Protein AF-A0A929ZEM4-F1 (afdb_monomer_lite)

Sequence (84 aa):
FRHMKNLLGDREISWLQDVAAVAGFKSSSDPLEWLTEQERSEVAQWLARREAVEVVGRTRFRLDGRDVDFAPGLEEPEHCYPVS

Foldseek 3Di:
DQPDPDPDDPVVVVVVLVVCLVVVHDDDPDDPVRDDPVRVVVSVVSVPDNWDWDDPDDQWIATNNDIDGCVVVPDDDPDDDPDD

Secondary structure (DSSP, 8-state):
---TT----HHHHHHHHHHHHHHT-------GGGS-HHHHHHHHHHHH----EEE-SSSEEEETTEEEE-GGGGSPPS------

Radius of gyration: 14.68 Å; chains: 1; bounding box: 39×30×34 Å

pLDDT: mean 92.26, std 8.34, range [55.31, 98.44]

Structure (mmCIF, N/CA/C/O backbone):
data_AF-A0A929ZEM4-F1
#
_entry.id   AF-A0A929ZEM4-F1
#
loop_
_atom_site.group_PDB
_atom_site.id
_atom_site.type_symbol
_atom_site.label_atom_id
_atom_site.label_alt_id
_atom_site.label_comp_id
_atom_site.label_asym_id
_atom_site.label_entity_id
_atom_site.label_seq_id
_atom_site.pdbx_PDB_ins_code
_atom_site.Cartn_x
_atom_site.Cartn_y
_atom_site.Cartn_z
_atom_site.occupancy
_atom_site.B_iso_or_equiv
_atom_site.auth_seq_id
_atom_site.auth_comp_id
_atom_site.auth_asym_id
_atom_site.auth_atom_id
_atom_site.pdbx_PDB_model_num
ATOM 1 N N . PHE A 1 1 ? 7.830 1.784 -3.980 1.00 83.38 1 PHE A N 1
ATOM 2 C CA . PHE A 1 1 ? 9.280 1.850 -3.736 1.00 83.38 1 PHE A CA 1
ATOM 3 C C . PHE A 1 1 ? 9.976 0.877 -4.675 1.00 83.38 1 PHE A C 1
ATOM 5 O O . PHE A 1 1 ? 9.297 0.033 -5.248 1.00 83.38 1 PHE A O 1
ATOM 12 N N . ARG A 1 2 ? 11.270 1.115 -4.904 1.00 91.75 2 ARG A N 1
ATOM 13 C CA . ARG A 1 2 ? 12.063 0.777 -6.096 1.00 91.75 2 ARG A CA 1
ATOM 14 C C . ARG A 1 2 ? 11.339 1.003 -7.429 1.00 91.75 2 ARG A C 1
ATOM 16 O O . ARG A 1 2 ? 10.440 0.265 -7.829 1.00 91.75 2 ARG A O 1
ATOM 23 N N . HIS A 1 3 ? 11.845 1.968 -8.178 1.00 91.94 3 HIS A N 1
ATOM 24 C CA . HIS A 1 3 ? 11.541 2.117 -9.604 1.00 91.94 3 HIS A CA 1
ATOM 25 C C . HIS A 1 3 ? 12.552 1.366 -10.478 1.00 91.94 3 HIS A C 1
ATOM 27 O O . HIS A 1 3 ? 12.284 1.003 -11.622 1.00 91.94 3 HIS A O 1
ATOM 33 N N . MET A 1 4 ? 13.732 1.067 -9.934 1.00 90.56 4 MET A N 1
ATOM 34 C CA . MET A 1 4 ? 14.759 0.323 -10.650 1.00 90.56 4 MET A CA 1
ATOM 35 C C . MET A 1 4 ? 14.344 -1.140 -10.857 1.00 90.56 4 MET A C 1
ATOM 37 O O . MET A 1 4 ? 14.110 -1.869 -9.891 1.00 90.56 4 MET A O 1
ATOM 41 N N . LYS A 1 5 ? 14.341 -1.598 -12.121 1.00 87.25 5 LYS A N 1
ATOM 42 C CA . LYS A 1 5 ? 13.969 -2.975 -12.517 1.00 87.25 5 LYS A CA 1
ATOM 43 C C . LYS A 1 5 ? 12.578 -3.375 -11.994 1.00 87.25 5 LYS A C 1
ATOM 45 O O . LYS A 1 5 ? 12.381 -4.511 -11.553 1.00 87.25 5 LYS A O 1
ATOM 50 N N . ASN A 1 6 ? 11.655 -2.422 -11.997 1.00 90.31 6 ASN A N 1
ATOM 51 C CA . ASN A 1 6 ? 10.260 -2.590 -11.632 1.00 90.31 6 ASN A CA 1
ATOM 52 C C . ASN A 1 6 ? 9.404 -1.957 -12.738 1.00 90.31 6 ASN A C 1
ATOM 54 O O . ASN A 1 6 ? 9.777 -0.913 -13.267 1.00 90.31 6 ASN A O 1
ATOM 58 N N . LEU A 1 7 ? 8.312 -2.616 -13.119 1.00 92.69 7 LEU A N 1
ATOM 59 C CA . LEU A 1 7 ? 7.393 -2.122 -14.151 1.00 92.69 7 LEU A CA 1
ATOM 60 C C . LEU A 1 7 ? 6.170 -1.419 -13.556 1.00 92.69 7 LEU A C 1
ATOM 62 O O . LEU A 1 7 ? 5.407 -0.821 -14.305 1.00 92.69 7 LEU A O 1
ATOM 66 N N . LEU A 1 8 ? 5.991 -1.499 -12.235 1.00 91.38 8 LEU A N 1
ATOM 67 C CA . LEU A 1 8 ? 4.882 -0.850 -11.555 1.00 91.38 8 LEU A CA 1
ATOM 68 C C . LEU A 1 8 ? 5.078 0.666 -11.539 1.00 91.38 8 LEU A C 1
ATOM 70 O O . LEU A 1 8 ? 6.147 1.158 -11.171 1.00 91.38 8 LEU A O 1
ATOM 74 N N . GLY A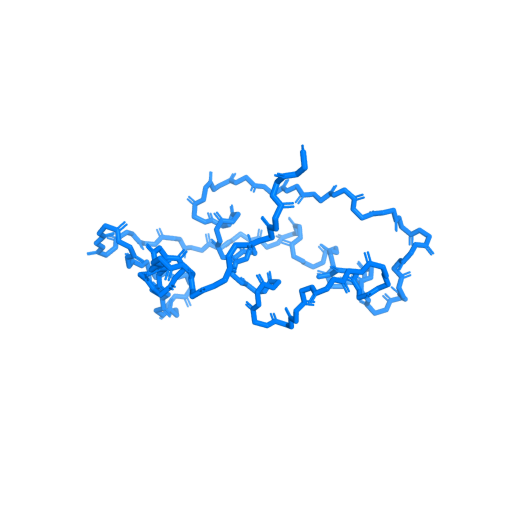 1 9 ? 4.027 1.394 -11.895 1.00 90.88 9 GLY A N 1
ATOM 75 C CA . GLY A 1 9 ? 3.928 2.829 -11.680 1.00 90.88 9 GLY A CA 1
ATOM 76 C C . GLY A 1 9 ? 3.518 3.176 -10.246 1.00 90.88 9 GLY A C 1
ATOM 77 O O . GLY A 1 9 ? 3.140 2.318 -9.442 1.00 90.88 9 GLY A O 1
ATOM 78 N N . ASP A 1 10 ? 3.523 4.474 -9.941 1.00 91.38 10 ASP A N 1
ATOM 79 C CA . ASP A 1 10 ? 3.241 5.000 -8.597 1.00 91.38 10 ASP A CA 1
ATOM 80 C C . ASP A 1 10 ? 1.883 4.554 -8.047 1.00 91.38 10 ASP A C 1
ATOM 82 O O . ASP A 1 10 ? 1.751 4.233 -6.865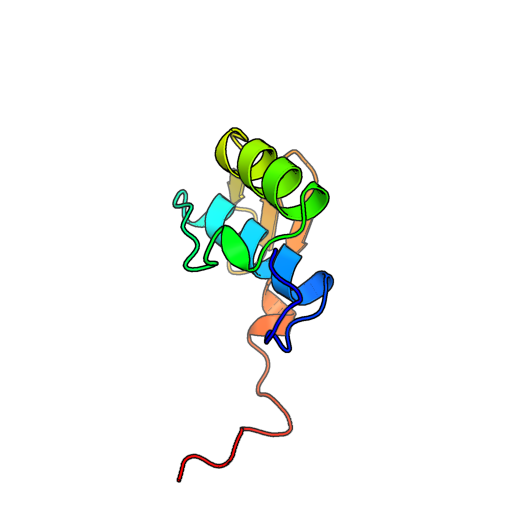 1.00 91.38 10 ASP A O 1
ATOM 86 N N . ARG A 1 11 ? 0.864 4.490 -8.913 1.00 90.56 11 ARG A N 1
ATOM 87 C CA . ARG A 1 11 ? -0.483 4.053 -8.527 1.00 90.56 11 ARG A CA 1
ATOM 88 C C . ARG A 1 11 ? -0.495 2.598 -8.062 1.00 90.56 11 ARG A C 1
ATOM 90 O O . ARG A 1 11 ? -1.100 2.296 -7.039 1.00 90.56 11 ARG A O 1
ATOM 97 N N . GLU A 1 12 ? 0.153 1.704 -8.798 1.00 91.75 12 GLU A N 1
ATOM 98 C CA . GLU A 1 12 ? 0.169 0.271 -8.482 1.00 91.75 12 GLU A CA 1
ATOM 99 C C . GLU A 1 12 ? 1.007 0.007 -7.230 1.00 91.75 12 GLU A C 1
ATOM 101 O O . GLU A 1 12 ? 0.606 -0.763 -6.358 1.00 91.75 12 GLU A O 1
ATOM 106 N N . ILE A 1 13 ? 2.123 0.725 -7.081 1.00 94.19 13 ILE A N 1
ATOM 107 C CA . ILE A 1 13 ? 2.909 0.742 -5.844 1.00 94.19 13 ILE A CA 1
ATOM 108 C C . ILE A 1 13 ? 2.046 1.201 -4.660 1.00 94.19 13 ILE A C 1
ATOM 110 O O . ILE A 1 13 ? 2.067 0.560 -3.607 1.00 94.19 13 ILE A O 1
ATOM 114 N N . SER A 1 14 ? 1.275 2.280 -4.822 1.00 93.88 14 SER A N 1
ATOM 115 C CA . SER A 1 14 ? 0.375 2.779 -3.776 1.00 93.88 14 SER A CA 1
ATOM 116 C C . SER A 1 14 ? -0.692 1.747 -3.411 1.00 93.88 14 SER A C 1
ATOM 118 O O . SER A 1 14 ? -1.005 1.589 -2.235 1.00 93.88 14 SER A O 1
ATOM 120 N N . TRP A 1 15 ? -1.233 1.010 -4.384 1.00 94.50 15 TRP A N 1
ATOM 121 C CA . TRP A 1 15 ? -2.193 -0.059 -4.110 1.00 94.50 15 TRP A CA 1
ATOM 122 C C . TRP A 1 15 ? -1.590 -1.191 -3.284 1.00 94.50 15 TRP A C 1
ATOM 124 O O . TRP A 1 15 ? -2.236 -1.661 -2.352 1.00 94.50 15 TRP A O 1
ATOM 134 N N . LEU A 1 16 ? -0.350 -1.601 -3.560 1.00 95.50 16 LEU A N 1
ATOM 135 C CA . LEU A 1 16 ? 0.326 -2.620 -2.749 1.00 95.50 16 LEU A CA 1
ATOM 136 C C . LEU A 1 16 ? 0.540 -2.1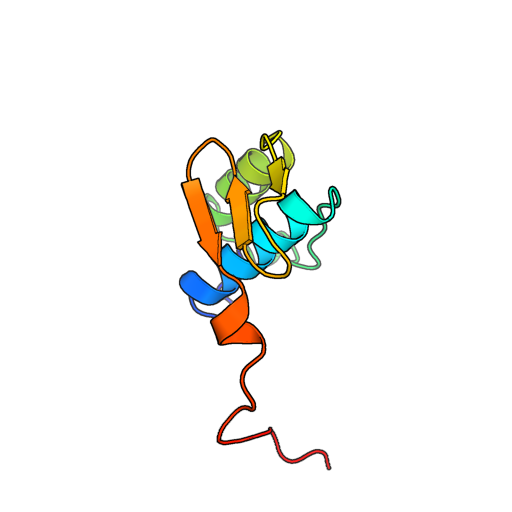56 -1.302 1.00 95.50 16 LEU A C 1
ATOM 138 O O . LEU A 1 16 ? 0.395 -2.949 -0.372 1.00 95.50 16 LEU A O 1
ATOM 142 N N . GLN A 1 17 ? 0.841 -0.872 -1.096 1.00 96.50 17 GLN A N 1
ATOM 143 C CA . GLN A 1 17 ? 0.947 -0.288 0.244 1.00 96.50 17 GLN A CA 1
ATOM 144 C C . GLN A 1 17 ? -0.405 -0.267 0.970 1.00 96.50 17 GLN A C 1
ATOM 146 O O . GLN A 1 17 ? -0.459 -0.607 2.152 1.00 96.50 17 GLN A O 1
ATOM 151 N N . ASP A 1 18 ? -1.487 0.075 0.265 1.00 97.19 18 ASP A N 1
ATOM 152 C CA . ASP A 1 18 ? -2.847 0.066 0.812 1.00 97.19 18 ASP A CA 1
ATOM 153 C C . ASP A 1 18 ? -3.293 -1.364 1.174 1.00 97.19 18 ASP A C 1
ATOM 155 O O . ASP A 1 18 ? -3.853 -1.591 2.247 1.00 97.19 18 ASP A O 1
ATOM 159 N N . VAL A 1 19 ? -2.981 -2.357 0.332 1.00 96.62 19 VAL A N 1
ATOM 160 C CA . VAL A 1 19 ? -3.230 -3.780 0.628 1.00 96.62 19 VAL A CA 1
ATOM 161 C C . VAL A 1 19 ? -2.446 -4.229 1.860 1.00 96.62 19 VAL A C 1
ATOM 163 O O . VAL A 1 19 ? -3.007 -4.904 2.721 1.00 96.62 19 VAL A O 1
ATOM 166 N N . ALA A 1 20 ? -1.176 -3.838 1.986 1.00 97.44 20 ALA A N 1
ATOM 167 C CA . ALA A 1 20 ? -0.360 -4.157 3.157 1.00 97.44 20 ALA A CA 1
ATOM 168 C C . ALA A 1 20 ? -0.938 -3.558 4.453 1.00 97.44 20 ALA A C 1
ATOM 170 O O . ALA A 1 20 ? -0.925 -4.220 5.494 1.00 97.44 20 ALA A O 1
ATOM 171 N N . ALA A 1 21 ? -1.487 -2.339 4.388 1.00 97.31 21 ALA A N 1
ATOM 172 C CA . ALA A 1 21 ? -2.189 -1.720 5.510 1.00 97.31 21 ALA A CA 1
ATOM 173 C C . ALA A 1 21 ? -3.445 -2.519 5.894 1.00 97.31 21 ALA A C 1
ATOM 175 O O . ALA A 1 21 ? -3.592 -2.902 7.053 1.00 97.31 21 ALA A O 1
ATOM 176 N N . VAL A 1 22 ? -4.304 -2.852 4.923 1.00 97.31 22 VAL A N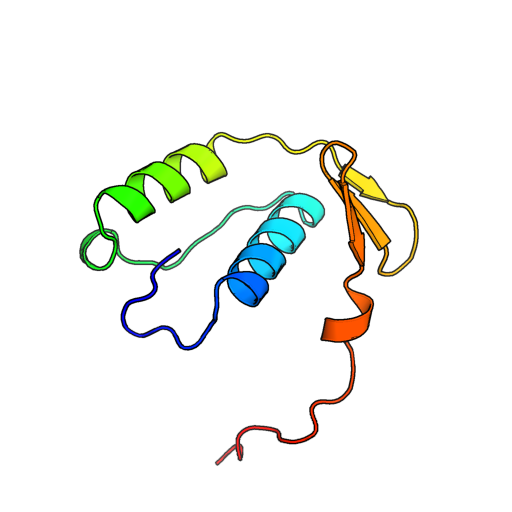 1
ATOM 177 C CA . VAL A 1 22 ? -5.525 -3.649 5.155 1.00 97.31 22 VAL A CA 1
ATOM 178 C C . VAL A 1 22 ? -5.214 -5.043 5.700 1.00 97.31 22 VAL A C 1
ATOM 180 O O . VAL A 1 22 ? -5.899 -5.521 6.602 1.00 97.31 22 VAL A O 1
ATOM 183 N N . ALA A 1 23 ? -4.172 -5.692 5.183 1.00 96.00 23 ALA A N 1
ATOM 184 C CA . ALA A 1 23 ? -3.728 -7.003 5.645 1.00 96.00 23 ALA A CA 1
ATOM 185 C C . ALA A 1 23 ? -3.049 -6.958 7.027 1.00 96.00 23 ALA A C 1
ATOM 187 O O . ALA A 1 23 ? -2.815 -8.009 7.625 1.00 96.00 23 ALA A O 1
ATOM 188 N N . GLY A 1 24 ? -2.699 -5.768 7.529 1.00 95.94 24 GLY A N 1
ATOM 189 C CA . GLY A 1 24 ? -1.948 -5.596 8.772 1.00 95.94 24 GLY A CA 1
ATOM 190 C C . GLY A 1 24 ? -0.522 -6.149 8.699 1.00 95.94 24 GLY A C 1
ATOM 191 O O . GLY A 1 24 ? 0.066 -6.473 9.731 1.00 95.94 24 GLY A O 1
ATOM 192 N N . PHE A 1 25 ? 0.035 -6.288 7.493 1.00 96.31 25 PHE A N 1
ATOM 193 C CA . PHE A 1 25 ? 1.328 -6.925 7.270 1.00 96.31 25 PHE A CA 1
ATOM 194 C C . PHE A 1 25 ? 2.150 -6.163 6.232 1.00 96.31 25 PHE A C 1
ATOM 196 O O . PHE A 1 25 ? 1.761 -6.043 5.072 1.00 96.31 25 PHE A O 1
ATOM 203 N N . LYS A 1 26 ? 3.324 -5.681 6.651 1.00 96.69 26 LYS A N 1
ATOM 204 C CA . LYS A 1 26 ? 4.253 -4.907 5.819 1.00 96.69 26 LYS A CA 1
ATOM 205 C C . LYS A 1 26 ? 5.484 -5.739 5.488 1.00 96.69 26 LYS A C 1
ATOM 207 O O . LYS A 1 26 ? 6.159 -6.246 6.380 1.00 96.69 26 LYS A O 1
ATOM 212 N N . SER A 1 27 ? 5.792 -5.852 4.201 1.00 95.06 27 SER A N 1
ATOM 213 C CA . SER A 1 27 ? 6.992 -6.522 3.705 1.00 95.06 27 SER A CA 1
ATOM 214 C C . SER A 1 27 ? 7.439 -5.904 2.383 1.00 95.06 27 SER A C 1
ATOM 216 O O . SER A 1 27 ? 6.618 -5.379 1.633 1.00 95.06 27 SER A O 1
ATOM 218 N N . SER A 1 28 ? 8.740 -5.961 2.108 1.00 93.62 28 SER A N 1
ATOM 219 C CA . SER A 1 28 ? 9.321 -5.622 0.811 1.00 93.62 28 SER A CA 1
ATOM 220 C C . SER A 1 28 ? 10.518 -6.531 0.539 1.00 93.62 28 SER A C 1
ATOM 222 O O . SER A 1 28 ? 11.229 -6.936 1.460 1.00 93.62 28 SER A O 1
ATOM 224 N N . SER A 1 29 ? 10.728 -6.853 -0.736 1.00 9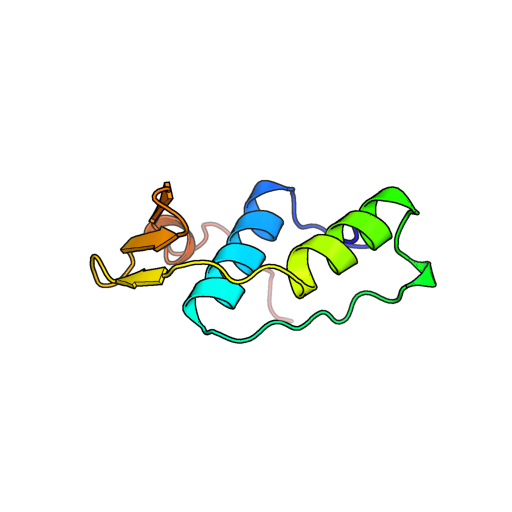3.75 29 SER A N 1
ATOM 225 C CA . SER A 1 29 ? 11.916 -7.556 -1.228 1.00 93.75 29 SER A CA 1
ATOM 226 C C . SER A 1 29 ? 12.898 -6.621 -1.935 1.00 93.75 29 SER A C 1
ATOM 228 O O . SER A 1 29 ? 13.850 -7.102 -2.544 1.00 93.75 29 SER A O 1
ATOM 230 N N . ASP A 1 30 ? 12.672 -5.306 -1.886 1.00 93.31 30 ASP A N 1
ATOM 231 C CA . ASP A 1 30 ? 13.551 -4.327 -2.518 1.00 93.31 30 ASP A CA 1
ATOM 232 C C . ASP A 1 30 ? 14.931 -4.332 -1.839 1.00 93.31 30 ASP A C 1
ATOM 234 O O . ASP A 1 30 ? 15.035 -4.017 -0.648 1.00 93.31 30 ASP A O 1
ATOM 238 N N . PRO A 1 31 ? 16.019 -4.651 -2.564 1.00 94.19 31 PRO A N 1
ATOM 239 C CA . PRO A 1 31 ? 17.362 -4.514 -2.021 1.00 94.19 31 PRO A CA 1
ATOM 240 C C . PRO A 1 31 ? 17.670 -3.039 -1.753 1.00 94.19 31 PRO A C 1
ATOM 242 O O . PRO A 1 31 ? 17.457 -2.195 -2.623 1.00 94.19 31 PRO A O 1
ATOM 245 N N . LEU A 1 32 ? 18.232 -2.716 -0.581 1.00 93.56 32 LEU A N 1
ATOM 246 C CA . LEU A 1 32 ? 18.550 -1.326 -0.209 1.00 93.56 32 LEU A CA 1
ATOM 247 C C . LEU A 1 32 ? 19.474 -0.635 -1.223 1.00 93.56 32 LEU A C 1
ATOM 249 O O . LEU A 1 32 ? 19.348 0.559 -1.475 1.00 93.56 32 LEU A O 1
ATOM 253 N N . GLU A 1 33 ? 20.381 -1.392 -1.835 1.00 94.50 33 GLU A N 1
ATOM 254 C CA . GLU A 1 33 ? 21.283 -0.940 -2.900 1.00 94.50 33 GLU A CA 1
ATOM 255 C C . GLU A 1 33 ? 20.563 -0.482 -4.179 1.00 94.50 33 GLU A C 1
ATOM 257 O O . GLU A 1 33 ? 21.129 0.296 -4.943 1.00 94.50 33 GLU A O 1
ATOM 262 N N . TRP A 1 34 ? 19.325 -0.926 -4.415 1.00 94.62 34 TRP A N 1
ATOM 263 C CA . TRP A 1 34 ? 18.520 -0.531 -5.578 1.00 94.62 34 TRP A CA 1
ATOM 264 C C . TRP A 1 34 ? 17.588 0.645 -5.280 1.00 94.62 34 TRP A C 1
ATOM 266 O O . TRP A 1 34 ? 16.906 1.120 -6.186 1.00 94.62 34 TRP A O 1
ATOM 276 N N . LEU A 1 35 ? 17.561 1.111 -4.030 1.00 95.75 35 LEU A N 1
ATOM 277 C CA . LEU A 1 35 ? 16.789 2.268 -3.607 1.00 95.75 35 LEU A CA 1
ATOM 278 C C . LEU A 1 35 ? 17.662 3.521 -3.626 1.00 95.75 35 LEU A C 1
ATOM 280 O O . LEU A 1 35 ? 18.767 3.546 -3.066 1.00 95.75 35 LEU A O 1
ATOM 284 N N . THR A 1 36 ? 17.127 4.583 -4.217 1.00 96.38 36 THR A N 1
ATOM 285 C CA . THR A 1 36 ? 17.626 5.949 -4.032 1.00 96.38 36 THR A CA 1
ATOM 286 C C . THR A 1 36 ? 17.501 6.374 -2.566 1.00 96.38 36 THR A C 1
ATOM 288 O O . THR A 1 36 ? 16.744 5.782 -1.797 1.00 96.38 36 THR A O 1
ATOM 291 N N . GLU A 1 37 ? 18.221 7.421 -2.159 1.00 96.44 37 GLU A N 1
ATOM 292 C CA . GLU A 1 37 ? 18.123 7.943 -0.786 1.00 96.44 37 GLU A CA 1
ATOM 293 C C . GLU A 1 37 ? 16.687 8.358 -0.429 1.00 96.44 37 GLU A C 1
ATOM 295 O O . GLU A 1 37 ? 16.195 8.070 0.662 1.00 96.44 37 GLU A O 1
ATOM 300 N N . GLN A 1 38 ? 15.983 8.956 -1.394 1.00 95.69 38 GLN A N 1
ATOM 301 C CA . GLN A 1 38 ? 14.578 9.312 -1.249 1.00 95.69 38 GLN A CA 1
ATOM 302 C C . GLN A 1 38 ? 13.714 8.068 -1.002 1.00 95.69 38 GLN A C 1
ATOM 304 O O . GLN A 1 38 ? 13.016 8.004 0.006 1.00 95.69 38 GLN A O 1
ATOM 309 N N . GLU A 1 39 ? 13.816 7.040 -1.848 1.00 96.12 39 GLU A N 1
ATOM 310 C CA . GLU A 1 39 ? 13.025 5.813 -1.683 1.00 96.12 39 GLU A CA 1
ATOM 311 C C . GLU A 1 39 ? 13.327 5.096 -0.358 1.00 96.12 39 GLU A C 1
ATOM 313 O O . GLU A 1 39 ? 12.418 4.543 0.258 1.00 96.12 39 GLU A O 1
ATOM 318 N N . ARG A 1 40 ? 14.578 5.121 0.127 1.00 96.88 40 ARG A N 1
ATOM 319 C CA . ARG A 1 40 ? 14.930 4.566 1.449 1.00 96.88 40 ARG A CA 1
ATOM 320 C C . ARG A 1 40 ? 14.217 5.299 2.578 1.00 96.88 40 ARG A C 1
ATOM 322 O O . ARG A 1 40 ? 13.679 4.654 3.478 1.00 96.88 40 ARG A O 1
ATOM 329 N N . SER A 1 41 ? 14.203 6.630 2.525 1.00 96.75 41 SER A N 1
ATOM 330 C CA . SER A 1 41 ? 13.496 7.461 3.504 1.00 96.75 41 SER A CA 1
ATOM 331 C C . SER A 1 41 ? 12.000 7.159 3.494 1.00 96.75 41 SER A C 1
ATOM 333 O O . SER A 1 41 ? 11.383 6.986 4.545 1.00 96.75 41 SER A O 1
ATOM 335 N N . GLU A 1 42 ? 11.415 7.019 2.309 1.00 95.56 42 GLU A N 1
ATOM 336 C CA . GLU A 1 42 ? 9.996 6.724 2.170 1.00 95.56 42 GLU A CA 1
ATOM 337 C C . GLU A 1 42 ? 9.634 5.309 2.653 1.00 95.56 42 GLU A C 1
ATOM 339 O O . GLU A 1 42 ? 8.625 5.150 3.341 1.00 95.56 42 GLU A O 1
ATOM 344 N N . VAL A 1 43 ? 10.471 4.294 2.387 1.00 95.69 43 VAL A N 1
ATOM 345 C CA . VAL A 1 43 ? 10.313 2.942 2.958 1.00 95.69 43 VAL A CA 1
ATOM 346 C C . VAL A 1 43 ? 10.356 2.997 4.483 1.00 95.69 43 VAL A C 1
ATOM 348 O O . VAL A 1 43 ? 9.495 2.411 5.141 1.00 95.69 43 VAL A O 1
ATOM 351 N N . ALA A 1 44 ? 11.326 3.712 5.060 1.00 95.56 44 ALA A N 1
ATOM 352 C CA . ALA A 1 44 ? 11.457 3.843 6.509 1.00 95.56 44 ALA A CA 1
ATOM 353 C C . ALA A 1 44 ? 10.224 4.519 7.132 1.00 95.56 44 ALA A C 1
ATOM 355 O O . ALA A 1 44 ? 9.684 4.036 8.130 1.00 95.56 44 ALA A O 1
ATOM 356 N N . GLN A 1 45 ? 9.734 5.597 6.513 1.00 95.94 45 GLN A N 1
ATOM 357 C CA . GLN A 1 45 ? 8.506 6.269 6.933 1.00 95.94 45 GLN A CA 1
ATOM 358 C C . GLN A 1 45 ? 7.296 5.338 6.826 1.00 95.94 45 GLN A C 1
ATOM 360 O O . GLN A 1 45 ? 6.507 5.257 7.763 1.00 95.94 45 GLN A O 1
ATOM 365 N N . TRP A 1 46 ? 7.153 4.612 5.717 1.00 95.81 46 TRP A N 1
ATOM 366 C CA . TRP A 1 46 ? 6.047 3.681 5.507 1.00 95.81 46 TRP A CA 1
ATOM 367 C C . TRP A 1 46 ? 6.045 2.535 6.525 1.00 95.81 46 TRP A C 1
ATOM 369 O O . TRP A 1 46 ? 4.993 2.229 7.085 1.00 95.81 46 TRP A O 1
ATOM 379 N N . LEU A 1 47 ? 7.202 1.946 6.842 1.00 96.12 47 LEU A N 1
ATOM 380 C CA . LEU A 1 47 ? 7.318 0.904 7.871 1.00 96.12 47 LEU A CA 1
ATOM 381 C C . LEU A 1 47 ? 6.927 1.406 9.268 1.00 96.12 47 LEU A C 1
ATOM 383 O O . LEU A 1 47 ? 6.357 0.650 10.052 1.00 96.12 47 LEU A O 1
ATOM 387 N N . ALA A 1 48 ? 7.206 2.674 9.575 1.00 96.31 48 ALA A N 1
ATOM 388 C CA . ALA A 1 48 ? 6.869 3.281 10.861 1.00 96.31 48 ALA A CA 1
ATOM 389 C C . ALA A 1 48 ? 5.385 3.671 10.993 1.00 96.31 48 ALA A C 1
ATOM 391 O O . ALA A 1 48 ? 4.901 3.859 12.114 1.00 96.31 48 ALA A O 1
ATOM 392 N N . ARG A 1 49 ? 4.656 3.809 9.877 1.00 95.06 49 ARG A N 1
ATOM 393 C CA . ARG A 1 49 ? 3.233 4.178 9.890 1.00 95.06 49 ARG A CA 1
ATOM 394 C C . ARG A 1 49 ? 2.372 3.092 10.528 1.00 95.06 49 ARG A C 1
ATOM 396 O O . ARG A 1 49 ? 2.641 1.896 10.397 1.00 95.06 49 ARG A O 1
ATOM 403 N N . ARG A 1 50 ? 1.305 3.543 11.183 1.00 94.75 50 ARG A N 1
ATOM 404 C CA . ARG A 1 50 ? 0.211 2.719 11.697 1.00 94.75 50 ARG A CA 1
ATOM 405 C C . ARG A 1 50 ? -1.089 3.301 11.175 1.00 94.75 50 ARG A C 1
ATOM 407 O O . ARG A 1 50 ? -1.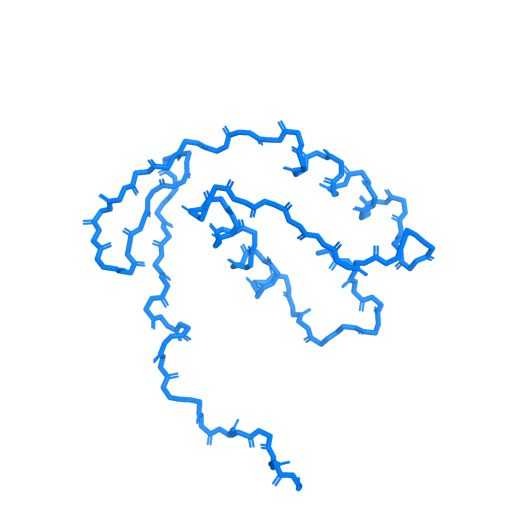641 4.211 11.782 1.00 94.75 50 ARG A O 1
ATOM 414 N N . GLU A 1 51 ? -1.501 2.808 10.024 1.00 96.69 51 GLU A N 1
ATOM 415 C CA . GLU A 1 51 ? -2.713 3.232 9.343 1.00 96.69 51 GLU A CA 1
ATOM 416 C C . GLU A 1 51 ? -3.943 2.752 10.131 1.00 96.69 51 GLU A C 1
ATOM 418 O O . GLU A 1 51 ? -4.024 1.590 10.541 1.00 96.69 51 GLU A O 1
ATOM 423 N N . ALA A 1 52 ? -4.913 3.637 10.349 1.00 97.75 52 ALA A N 1
ATOM 424 C CA . ALA A 1 52 ? -6.230 3.267 10.845 1.00 97.75 52 ALA A CA 1
ATOM 425 C C . ALA A 1 52 ? -7.049 2.674 9.692 1.00 97.75 52 ALA A C 1
ATOM 427 O O . ALA A 1 52 ? -7.268 3.342 8.681 1.00 97.75 52 ALA A O 1
ATOM 428 N N . VAL A 1 53 ? -7.502 1.428 9.848 1.00 98.06 53 VAL A N 1
ATOM 429 C CA . VAL A 1 53 ? -8.231 0.688 8.809 1.00 98.06 53 VAL A CA 1
ATOM 430 C C . VAL A 1 53 ? -9.686 0.486 9.217 1.00 98.06 53 VAL A C 1
ATOM 432 O O . VAL A 1 53 ? -9.972 -0.139 10.237 1.00 98.06 53 VAL A O 1
ATOM 435 N N . GLU A 1 54 ? -10.608 0.941 8.373 1.00 98.44 54 GLU A N 1
ATOM 436 C CA . GLU A 1 54 ? -12.035 0.630 8.467 1.00 98.44 54 GLU A CA 1
ATOM 437 C C . GLU A 1 54 ? -12.467 -0.218 7.265 1.00 98.44 54 GLU A C 1
ATOM 439 O O . GLU A 1 54 ? -12.189 0.120 6.112 1.00 98.44 54 GLU A O 1
ATOM 444 N N . VAL A 1 55 ? -13.188 -1.311 7.521 1.00 97.62 55 VAL A N 1
ATOM 445 C CA . VAL A 1 55 ? -13.791 -2.139 6.466 1.00 97.62 55 VAL A CA 1
ATOM 446 C C . VAL A 1 55 ? -15.170 -1.578 6.132 1.00 97.62 55 VAL A C 1
ATOM 448 O O . VAL A 1 55 ? -16.070 -1.603 6.968 1.00 97.62 55 VAL A O 1
ATOM 451 N N . VAL A 1 56 ? -15.343 -1.082 4.907 1.00 98.19 56 VAL A N 1
ATOM 452 C CA . VAL A 1 56 ? -16.598 -0.456 4.446 1.00 98.19 56 VAL A CA 1
ATOM 453 C C . VAL A 1 56 ? -17.421 -1.428 3.595 1.00 98.19 56 VAL A C 1
ATOM 455 O O . VAL A 1 56 ? -18.648 -1.381 3.586 1.00 98.19 56 VAL A O 1
ATOM 458 N N . GLY A 1 57 ? -16.759 -2.340 2.884 1.00 97.12 57 GLY A N 1
ATOM 459 C CA . GLY A 1 57 ? -17.394 -3.373 2.076 1.00 97.12 57 GLY A CA 1
ATOM 460 C C . GLY A 1 57 ? -16.378 -4.387 1.563 1.00 97.12 57 GLY A C 1
ATOM 461 O O . GLY A 1 57 ? -15.216 -4.364 1.950 1.00 97.12 57 GLY A O 1
ATOM 462 N N . ARG A 1 58 ? -16.806 -5.271 0.654 1.00 95.25 58 ARG A N 1
ATOM 463 C CA . ARG A 1 58 ? -15.963 -6.370 0.146 1.00 95.25 58 ARG A CA 1
ATOM 464 C C . ARG A 1 58 ? -14.633 -5.894 -0.455 1.00 95.25 58 ARG A C 1
ATOM 466 O O . ARG A 1 58 ? -13.613 -6.526 -0.217 1.00 95.25 58 ARG A O 1
ATOM 473 N N . THR A 1 59 ? -14.656 -4.825 -1.246 1.00 96.44 59 THR A N 1
ATOM 474 C CA . THR A 1 59 ? -13.463 -4.250 -1.900 1.00 96.44 59 THR A CA 1
ATOM 475 C C . THR A 1 59 ? -13.164 -2.830 -1.431 1.00 96.44 59 THR A C 1
ATOM 477 O O . THR A 1 59 ? -12.230 -2.216 -1.934 1.00 96.44 59 THR A O 1
ATOM 480 N N . ARG A 1 60 ? -13.957 -2.298 -0.491 1.00 97.75 60 ARG A N 1
ATOM 481 C CA . ARG A 1 60 ? -13.933 -0.889 -0.088 1.00 97.75 60 ARG A CA 1
ATOM 482 C C . ARG A 1 60 ? -13.482 -0.745 1.353 1.00 97.75 60 ARG A C 1
ATOM 484 O O . ARG A 1 60 ? -14.065 -1.354 2.252 1.00 97.75 60 ARG A O 1
ATOM 491 N N . PHE A 1 61 ? -12.492 0.107 1.557 1.00 98.44 61 PHE A N 1
ATOM 492 C CA . PHE A 1 61 ? -11.853 0.359 2.840 1.00 98.44 61 PHE A CA 1
ATOM 493 C C . PHE A 1 61 ? -11.688 1.857 3.056 1.00 98.44 61 PHE A C 1
ATOM 495 O O . PHE A 1 61 ? -11.686 2.635 2.100 1.00 98.44 61 PHE A O 1
ATOM 502 N N . ARG A 1 62 ? -11.510 2.250 4.315 1.00 98.44 62 ARG A N 1
ATOM 503 C CA . ARG A 1 62 ? -11.046 3.586 4.672 1.00 98.44 62 ARG A CA 1
ATOM 504 C C . ARG A 1 62 ? -9.724 3.485 5.409 1.00 98.44 62 ARG A C 1
ATOM 506 O O . ARG A 1 62 ? -9.654 2.818 6.436 1.00 98.44 62 ARG A O 1
ATOM 513 N N . LEU A 1 63 ? -8.694 4.121 4.862 1.00 97.75 63 LEU A N 1
ATOM 514 C CA . LEU A 1 63 ? -7.343 4.159 5.418 1.00 97.75 63 LEU A CA 1
ATOM 515 C C . LEU A 1 63 ? -7.049 5.586 5.870 1.00 97.75 63 LEU A C 1
ATOM 517 O O . LEU A 1 63 ? -6.973 6.481 5.031 1.00 97.75 63 LEU A O 1
ATOM 521 N N . ASP A 1 64 ? -6.940 5.821 7.176 1.00 97.25 64 ASP A N 1
ATOM 522 C CA . ASP A 1 64 ? -6.744 7.164 7.749 1.00 97.25 64 ASP A CA 1
ATOM 523 C C . ASP A 1 64 ? -7.763 8.200 7.224 1.00 97.25 64 ASP A C 1
ATOM 525 O O . ASP A 1 64 ? -7.434 9.343 6.909 1.00 97.25 64 ASP A O 1
ATOM 529 N N . GLY A 1 65 ? -9.023 7.785 7.064 1.00 97.06 65 GLY A N 1
ATOM 530 C CA . GLY A 1 65 ? -10.088 8.634 6.520 1.00 97.06 65 GLY A CA 1
ATOM 531 C C . GLY A 1 65 ? -10.151 8.710 4.985 1.00 97.06 65 GLY A C 1
ATOM 532 O O . GLY A 1 65 ? -11.147 9.199 4.457 1.00 97.06 65 GLY A O 1
ATOM 533 N N . ARG A 1 66 ? -9.153 8.196 4.253 1.00 97.12 66 ARG A N 1
ATOM 534 C CA . ARG A 1 66 ? -9.155 8.130 2.781 1.00 97.12 66 ARG A CA 1
ATOM 535 C C . ARG A 1 66 ? -9.882 6.883 2.286 1.00 97.12 66 ARG A C 1
ATOM 537 O O . ARG A 1 66 ? -9.529 5.772 2.673 1.00 97.12 66 ARG A O 1
ATOM 544 N N . ASP A 1 67 ? -10.849 7.062 1.389 1.00 97.56 67 ASP A N 1
ATOM 545 C CA . ASP A 1 67 ? -11.531 5.947 0.729 1.00 97.56 67 ASP A CA 1
ATOM 546 C C . ASP A 1 67 ? -10.606 5.237 -0.275 1.00 97.56 67 ASP A C 1
ATOM 548 O O . ASP A 1 67 ? -9.940 5.873 -1.097 1.00 97.56 67 ASP A O 1
ATOM 552 N N . VAL A 1 68 ? -10.595 3.905 -0.215 1.00 97.12 68 VAL A N 1
ATOM 553 C CA . VAL A 1 68 ? -9.847 3.013 -1.109 1.00 97.12 68 VAL A CA 1
ATOM 554 C C . VAL A 1 68 ? -10.793 1.943 -1.644 1.00 97.12 68 VAL A C 1
ATOM 556 O O . VAL A 1 68 ? -11.454 1.255 -0.865 1.00 97.12 68 VAL A O 1
ATOM 559 N N . ASP A 1 69 ? -10.858 1.792 -2.970 1.00 96.19 69 ASP A N 1
ATOM 560 C CA . ASP A 1 69 ? -11.622 0.731 -3.639 1.00 96.19 69 ASP A CA 1
ATOM 561 C C . ASP A 1 69 ? -10.689 -0.131 -4.496 1.00 96.19 69 ASP A C 1
ATOM 563 O O . ASP A 1 69 ? -10.072 0.352 -5.446 1.00 96.19 69 ASP A O 1
ATOM 567 N N . PHE A 1 70 ? -10.599 -1.416 -4.156 1.00 95.06 70 PHE A N 1
ATOM 568 C CA . PHE A 1 70 ? -9.803 -2.404 -4.883 1.00 95.06 70 PHE A CA 1
ATOM 569 C C . PHE A 1 70 ? -10.567 -3.081 -6.026 1.00 95.06 70 PHE A C 1
ATOM 571 O O . PHE A 1 70 ? -9.977 -3.901 -6.725 1.00 95.06 70 PHE A O 1
ATOM 578 N N . ALA A 1 71 ? -11.851 -2.760 -6.244 1.00 94.25 71 ALA A N 1
ATOM 579 C CA . ALA A 1 71 ? -12.642 -3.360 -7.321 1.00 94.25 71 ALA A CA 1
ATOM 580 C C . ALA A 1 71 ? -11.955 -3.305 -8.702 1.00 94.25 71 ALA A C 1
ATOM 582 O O . ALA A 1 71 ? -11.928 -4.347 -9.355 1.00 94.25 71 ALA A O 1
ATOM 583 N N . PRO A 1 72 ? -11.310 -2.193 -9.120 1.00 90.56 72 PRO A N 1
ATOM 584 C CA . PRO A 1 72 ? -10.676 -2.135 -10.438 1.00 90.56 72 PRO A CA 1
ATOM 585 C C . PRO A 1 72 ? -9.484 -3.093 -10.604 1.00 90.56 72 PRO A C 1
ATOM 587 O O . PRO A 1 72 ? -9.147 -3.468 -11.718 1.00 90.56 72 PRO A O 1
ATOM 590 N N . GLY A 1 73 ? -8.828 -3.502 -9.512 1.00 87.50 73 GLY A N 1
ATOM 591 C CA . GLY A 1 73 ? -7.729 -4.477 -9.558 1.00 87.50 73 GLY A CA 1
ATOM 592 C C . GLY A 1 73 ? -8.193 -5.935 -9.651 1.00 87.50 73 GLY A C 1
ATOM 593 O O . GLY A 1 73 ? -7.361 -6.827 -9.780 1.00 87.50 73 GLY A O 1
ATOM 594 N N . LEU A 1 74 ? -9.502 -6.184 -9.545 1.00 88.00 74 LEU A N 1
ATOM 595 C CA . LEU A 1 74 ? -10.116 -7.511 -9.648 1.00 88.00 74 LEU A CA 1
ATOM 596 C C . LEU A 1 74 ? -10.798 -7.741 -11.003 1.00 88.00 74 LEU A C 1
ATOM 598 O O . LEU A 1 74 ? -11.389 -8.801 -11.210 1.00 88.00 74 LEU A O 1
ATOM 602 N N . GLU A 1 75 ? -10.761 -6.750 -11.892 1.00 88.56 75 GLU A N 1
ATOM 603 C CA . GLU A 1 75 ? -11.258 -6.877 -13.258 1.00 88.56 75 GLU A CA 1
ATOM 604 C C . GLU A 1 75 ? -10.354 -7.827 -14.058 1.00 88.56 75 GLU A C 1
ATOM 606 O O . GLU A 1 75 ? -9.146 -7.904 -13.820 1.00 88.56 75 GLU A O 1
ATOM 611 N N . GLU A 1 76 ? -10.937 -8.581 -14.996 1.00 82.88 76 GLU A N 1
ATOM 612 C CA . GLU A 1 76 ? -10.141 -9.427 -15.886 1.00 82.88 76 GLU A CA 1
ATOM 613 C C . GLU A 1 76 ? -9.241 -8.540 -16.760 1.00 82.88 76 GLU A C 1
ATOM 615 O O . GLU A 1 76 ? -9.743 -7.629 -17.425 1.00 82.88 76 GLU A O 1
ATOM 620 N N . PRO A 1 77 ? -7.916 -8.771 -16.777 1.00 80.00 77 PRO A N 1
ATOM 621 C CA . PRO A 1 77 ? -7.024 -7.983 -17.609 1.00 80.00 77 PRO A CA 1
ATOM 622 C C . PRO A 1 77 ? -7.274 -8.293 -19.087 1.00 80.00 77 PRO A C 1
ATOM 624 O O . PRO A 1 77 ? -7.396 -9.453 -19.476 1.00 80.00 77 PRO A O 1
ATOM 627 N N . GLU A 1 78 ? -7.263 -7.261 -19.933 1.00 78.00 78 GLU A N 1
ATOM 628 C CA . GLU A 1 78 ? -7.410 -7.430 -21.389 1.00 78.00 78 GLU A CA 1
ATOM 629 C C . GLU A 1 78 ? -6.292 -8.295 -21.995 1.00 78.00 78 GLU A C 1
ATOM 631 O O . GLU A 1 78 ? -6.497 -8.981 -22.995 1.00 78.00 78 GLU A O 1
ATOM 636 N N . HIS A 1 79 ? -5.103 -8.268 -21.384 1.00 73.94 79 HIS A N 1
ATOM 637 C CA . HIS A 1 79 ? -3.932 -9.019 -21.818 1.00 73.94 79 HIS A CA 1
ATOM 638 C C . HIS A 1 79 ? -3.221 -9.635 -20.611 1.00 73.94 79 HIS A C 1
ATOM 640 O O . HIS A 1 79 ? -2.628 -8.935 -19.791 1.00 73.94 79 HIS A O 1
ATOM 646 N N . CYS A 1 80 ? -3.234 -10.962 -20.525 1.00 70.62 80 CYS A N 1
ATOM 647 C CA . CYS A 1 80 ? -2.334 -11.695 -19.642 1.00 70.62 80 CYS A CA 1
ATOM 648 C C . CYS A 1 80 ? -0.962 -11.821 -20.312 1.00 70.62 80 CYS A C 1
ATOM 650 O O . CYS A 1 80 ? -0.878 -12.023 -21.526 1.00 70.62 80 CYS A O 1
ATOM 652 N N . TYR A 1 81 ? 0.122 -11.770 -19.531 1.00 66.94 81 TYR A N 1
ATOM 653 C CA . TYR A 1 81 ? 1.414 -12.236 -20.035 1.00 66.94 81 TYR A CA 1
ATOM 654 C C . TYR A 1 81 ? 1.252 -13.675 -20.544 1.00 66.94 81 TYR A C 1
ATOM 656 O O . TYR A 1 81 ? 0.644 -14.487 -19.838 1.00 66.94 81 TYR A O 1
ATOM 664 N N . PRO A 1 82 ? 1.765 -14.014 -21.740 1.00 68.75 82 PRO A N 1
ATOM 665 C CA . PRO A 1 82 ? 1.739 -15.387 -22.205 1.00 68.75 82 PRO A CA 1
ATOM 666 C C . PRO A 1 82 ? 2.546 -16.227 -21.218 1.00 68.75 82 PRO A C 1
ATOM 668 O O . PRO A 1 82 ? 3.759 -16.061 -21.080 1.00 68.75 82 PRO A O 1
ATOM 671 N N . VAL A 1 83 ? 1.856 -17.099 -20.493 1.00 62.81 83 VAL A N 1
ATOM 672 C CA . VAL A 1 83 ? 2.511 -18.093 -19.649 1.00 62.81 83 VAL A CA 1
ATOM 673 C C . VAL A 1 83 ? 3.109 -19.114 -20.614 1.00 62.81 83 VAL A C 1
ATOM 675 O O . VAL A 1 83 ? 2.370 -19.740 -21.374 1.00 62.81 83 VAL A O 1
ATOM 678 N N . SER A 1 84 ? 4.441 -19.170 -20.671 1.00 55.31 84 SER A N 1
ATOM 679 C CA . SER A 1 84 ? 5.193 -20.142 -21.480 1.00 55.31 84 SER A CA 1
ATOM 680 C C . SER A 1 84 ? 5.232 -21.496 -20.790 1.00 55.31 84 SER A C 1
ATOM 682 O O . SER A 1 84 ? 5.386 -21.492 -19.547 1.00 55.31 84 SER A O 1
#